Protein AF-D9YTC1-F1 (afdb_monomer_lite)

InterPro domains:
  IPR036259 MFS transporter superfamily [G3DSA:1.20.1250.20] (1-118)
  IPR036259 MFS transporter superfamily [SSF103473] (12-85)

Organism: Arabidopsis halleri (NCBI:txid81970)

Sequence (118 aa):
PFIFANEICEKLAVVGFHANMMSYLTTQLHLPLTKAANTLTNFAGTSSLTPLLGAFIADSFAGRFWTITFASIIYQVGMTLLTISAIIPTLRPPPCKGEEVCVVADTAQLSILYVALL

pLDDT: mean 81.75, std 7.71, range [56.28, 91.56]

Foldseek 3Di:
DVVVVLVVVVVVLVVVCVVCQLVCQCQFQVDDSVVSVVLVVVLVVVVVCVVVVLVVCQVVDDHPVVSVVVVSVLLVVLSVLLVVLSPDCVLTADHDDPPDDGDGGDPVSVVSNVVSSD

Radius of gyration: 16.79 Å; chains: 1; bounding box: 40×28×44 Å

Structure (mmCIF, N/CA/C/O backbone):
data_AF-D9YTC1-F1
#
_entry.id   AF-D9YTC1-F1
#
loop_
_atom_site.group_PDB
_atom_site.id
_atom_site.type_symbol
_atom_site.label_atom_id
_atom_site.label_alt_id
_atom_site.label_comp_id
_atom_site.label_asym_id
_atom_site.label_entity_id
_atom_site.label_seq_id
_atom_site.pdbx_PDB_ins_code
_atom_site.Cartn_x
_atom_site.Cartn_y
_atom_site.Cartn_z
_atom_site.occupancy
_atom_site.B_iso_or_equiv
_atom_site.auth_seq_id
_atom_site.auth_comp_id
_atom_site.auth_asym_id
_atom_site.auth_atom_id
_atom_site.pdbx_PDB_model_num
ATOM 1 N N . PRO A 1 1 ? 17.786 11.158 -12.916 1.00 63.09 1 PRO A N 1
ATOM 2 C CA . PRO A 1 1 ? 16.855 12.050 -12.174 1.00 63.09 1 PRO A CA 1
ATOM 3 C C . PRO A 1 1 ? 15.503 11.379 -11.877 1.00 63.09 1 PRO A C 1
ATOM 5 O O . PRO A 1 1 ? 15.117 11.332 -10.718 1.00 63.09 1 PRO A O 1
ATOM 8 N N . PHE A 1 2 ? 14.832 10.801 -12.884 1.00 72.12 2 PHE A N 1
ATOM 9 C CA . PHE A 1 2 ? 13.517 10.154 -12.721 1.00 72.12 2 PHE A CA 1
ATOM 10 C C . PHE A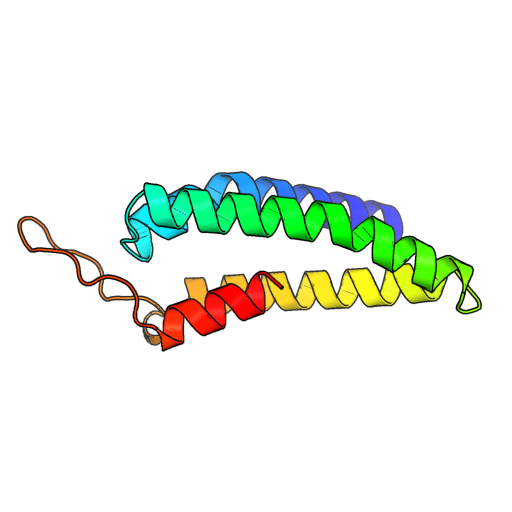 1 2 ? 13.516 8.968 -11.741 1.00 72.12 2 PHE A C 1
ATOM 12 O O . PHE A 1 2 ? 12.640 8.877 -10.893 1.00 72.12 2 PHE A O 1
ATOM 19 N N . ILE A 1 3 ? 14.539 8.108 -11.801 1.00 77.56 3 ILE A N 1
ATOM 20 C CA . ILE A 1 3 ? 14.658 6.932 -10.919 1.00 77.56 3 ILE A CA 1
ATOM 21 C C . ILE A 1 3 ? 14.828 7.351 -9.450 1.00 77.56 3 ILE A C 1
ATOM 23 O O . ILE A 1 3 ? 14.147 6.827 -8.580 1.00 77.56 3 ILE A O 1
ATOM 27 N N . PHE A 1 4 ? 15.679 8.347 -9.177 1.00 83.25 4 PHE A N 1
ATOM 28 C CA . PHE A 1 4 ? 15.873 8.876 -7.821 1.00 83.25 4 PHE A CA 1
ATOM 29 C C . PHE A 1 4 ? 14.612 9.540 -7.261 1.00 83.25 4 PHE A C 1
ATOM 31 O O . PHE A 1 4 ? 14.296 9.353 -6.093 1.00 83.25 4 PHE A O 1
ATOM 38 N N . ALA A 1 5 ? 13.884 10.303 -8.082 1.00 83.25 5 ALA A N 1
ATOM 39 C CA . ALA A 1 5 ? 12.626 10.908 -7.655 1.00 83.25 5 ALA A CA 1
ATOM 40 C C . ALA A 1 5 ? 11.575 9.837 -7.323 1.00 83.25 5 ALA A C 1
ATOM 42 O O . ALA A 1 5 ? 10.916 9.939 -6.293 1.00 83.25 5 ALA A O 1
ATOM 43 N N . ASN A 1 6 ? 11.467 8.790 -8.149 1.00 81.75 6 ASN A N 1
ATOM 44 C CA . ASN A 1 6 ? 10.572 7.663 -7.891 1.00 81.75 6 ASN A CA 1
ATOM 45 C C . ASN A 1 6 ? 10.913 6.951 -6.576 1.00 81.75 6 ASN A C 1
ATOM 47 O O . ASN A 1 6 ? 10.024 6.731 -5.762 1.00 81.75 6 ASN A O 1
ATOM 51 N N . GLU A 1 7 ? 12.196 6.668 -6.338 1.00 84.25 7 GLU A N 1
ATOM 52 C CA . GLU A 1 7 ? 12.673 6.040 -5.099 1.00 84.25 7 GL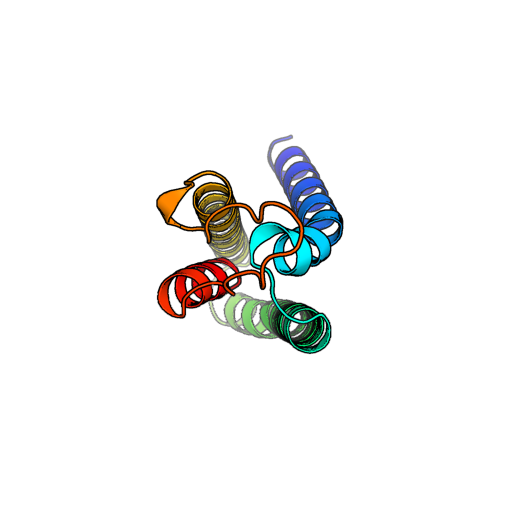U A CA 1
ATOM 53 C C . GLU A 1 7 ? 12.311 6.876 -3.860 1.00 84.25 7 GLU A C 1
ATOM 55 O O . GLU A 1 7 ? 11.799 6.351 -2.874 1.00 84.25 7 GLU A O 1
ATOM 60 N N . ILE A 1 8 ? 12.526 8.196 -3.909 1.00 89.00 8 ILE A N 1
ATOM 61 C CA . ILE A 1 8 ? 12.186 9.095 -2.796 1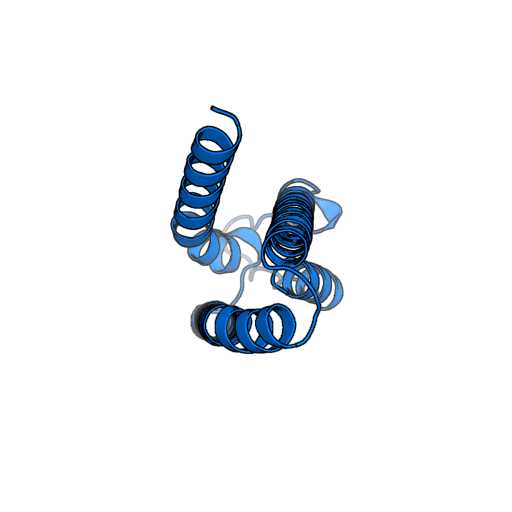.00 89.00 8 ILE A CA 1
ATOM 62 C C . ILE A 1 8 ? 10.671 9.109 -2.556 1.00 89.00 8 ILE A C 1
ATOM 64 O O . ILE A 1 8 ? 10.235 8.999 -1.410 1.00 89.00 8 ILE A O 1
ATOM 68 N N . CYS A 1 9 ? 9.865 9.217 -3.616 1.00 86.81 9 CYS A N 1
ATOM 69 C CA . CYS A 1 9 ? 8.406 9.179 -3.517 1.00 86.81 9 CYS A CA 1
ATOM 70 C C . CYS A 1 9 ? 7.908 7.860 -2.920 1.00 86.81 9 CYS A C 1
ATOM 72 O O . CYS A 1 9 ? 7.042 7.874 -2.046 1.00 86.81 9 CYS A O 1
ATOM 74 N N . GLU A 1 10 ? 8.475 6.732 -3.347 1.00 84.06 10 GLU A N 1
ATOM 75 C CA . GLU A 1 10 ? 8.144 5.416 -2.809 1.00 84.06 10 GLU A CA 1
ATOM 76 C C . GLU A 1 10 ? 8.454 5.351 -1.308 1.00 84.06 10 GLU A C 1
ATOM 78 O O . GLU A 1 10 ? 7.583 5.001 -0.511 1.00 84.06 10 GLU A O 1
ATOM 83 N N . LYS A 1 11 ? 9.654 5.776 -0.892 1.00 89.06 11 LYS A N 1
ATOM 84 C CA . LYS A 1 11 ? 10.050 5.773 0.524 1.00 89.06 11 LYS A CA 1
ATOM 85 C C . LYS A 1 11 ? 9.158 6.669 1.379 1.00 89.06 11 LYS A C 1
ATOM 87 O O . LYS A 1 11 ? 8.753 6.260 2.467 1.00 89.06 11 LYS A O 1
ATOM 92 N N . LEU A 1 12 ? 8.803 7.857 0.889 1.00 89.31 12 LEU A N 1
ATOM 93 C CA . LEU A 1 12 ? 7.861 8.747 1.573 1.00 89.31 12 LEU A CA 1
ATOM 94 C C . LEU A 1 12 ? 6.476 8.104 1.717 1.00 89.31 12 LEU A C 1
ATOM 96 O O . LEU A 1 12 ? 5.883 8.168 2.794 1.00 89.31 12 LEU A O 1
ATOM 100 N N . ALA A 1 13 ? 5.982 7.450 0.663 1.00 87.75 13 ALA A N 1
ATOM 101 C CA . ALA A 1 13 ? 4.696 6.763 0.677 1.00 87.75 13 ALA A CA 1
ATOM 102 C C . ALA A 1 13 ? 4.675 5.607 1.690 1.00 87.75 13 ALA A C 1
ATOM 104 O O . ALA A 1 13 ? 3.732 5.507 2.472 1.00 87.75 13 ALA A O 1
ATOM 105 N N . VAL A 1 14 ? 5.733 4.789 1.739 1.00 86.88 14 VAL A N 1
ATOM 106 C CA . VAL A 1 14 ? 5.860 3.668 2.688 1.00 86.88 14 VAL A CA 1
ATOM 107 C C . VAL A 1 14 ? 5.875 4.169 4.134 1.00 86.88 14 VAL A C 1
ATOM 109 O O . VAL A 1 14 ? 5.139 3.659 4.979 1.00 86.88 14 VAL A O 1
ATOM 112 N N . VAL A 1 15 ? 6.674 5.196 4.434 1.00 90.62 15 VAL A N 1
ATOM 113 C CA . VAL A 1 15 ? 6.747 5.759 5.792 1.00 90.62 15 VAL A CA 1
ATOM 114 C C . VAL A 1 15 ? 5.404 6.369 6.200 1.00 90.62 15 VAL A C 1
ATOM 116 O O . VAL A 1 15 ? 4.922 6.113 7.305 1.00 90.62 15 VAL A O 1
ATOM 119 N N . GLY A 1 16 ? 4.767 7.127 5.302 1.00 89.75 16 GLY A N 1
ATOM 120 C CA . GLY A 1 16 ? 3.447 7.709 5.536 1.00 89.75 16 GLY A CA 1
ATOM 121 C C . GLY A 1 16 ? 2.369 6.651 5.776 1.00 89.75 16 GLY A C 1
ATOM 122 O O . GLY A 1 16 ? 1.578 6.785 6.712 1.00 89.75 16 GLY A O 1
ATOM 123 N N . PHE A 1 17 ? 2.376 5.576 4.985 1.00 89.94 17 PHE A N 1
ATOM 124 C CA . PHE A 1 17 ? 1.495 4.424 5.155 1.00 89.94 17 PHE A CA 1
ATOM 125 C C . PHE A 1 17 ? 1.675 3.789 6.538 1.00 89.94 17 PHE A C 1
ATOM 127 O O . PHE A 1 17 ? 0.709 3.684 7.293 1.00 89.94 17 PHE A O 1
ATOM 134 N N . HIS A 1 18 ? 2.905 3.434 6.920 1.00 88.00 18 HIS A N 1
ATOM 135 C CA . HIS A 1 18 ? 3.168 2.773 8.201 1.00 88.00 18 HIS A CA 1
ATOM 136 C C . HIS A 1 18 ? 2.802 3.642 9.409 1.00 88.00 18 HIS A C 1
ATOM 138 O O . HIS A 1 18 ? 2.256 3.126 10.384 1.00 88.00 18 HIS A O 1
ATOM 144 N N . ALA A 1 19 ? 3.058 4.951 9.342 1.00 89.19 19 ALA A N 1
ATOM 145 C CA . ALA A 1 19 ? 2.750 5.871 10.434 1.00 89.19 19 ALA A CA 1
ATOM 146 C C . ALA A 1 19 ? 1.237 6.053 10.656 1.00 89.19 19 ALA A C 1
ATOM 148 O O . ALA A 1 19 ? 0.798 6.209 11.794 1.00 89.19 19 ALA A O 1
ATOM 149 N N . ASN A 1 20 ? 0.433 6.028 9.586 1.00 90.62 20 ASN A N 1
ATOM 150 C CA . ASN A 1 20 ? -0.991 6.374 9.656 1.00 90.62 20 ASN A CA 1
ATOM 151 C C . ASN A 1 20 ? -1.934 5.164 9.640 1.00 90.62 20 ASN A C 1
ATOM 153 O O . ASN A 1 20 ? -3.050 5.269 10.147 1.00 90.62 20 ASN A O 1
ATOM 157 N N . MET A 1 21 ? -1.511 4.015 9.104 1.00 88.94 21 MET A N 1
ATOM 158 C CA . MET A 1 21 ? -2.388 2.855 8.899 1.00 88.94 21 MET A CA 1
ATOM 159 C C . MET A 1 21 ? -3.004 2.339 10.205 1.00 88.94 21 MET A C 1
ATOM 161 O O . MET A 1 21 ? -4.203 2.075 10.263 1.00 88.94 21 MET A O 1
ATOM 165 N N . MET A 1 22 ? -2.215 2.243 11.279 1.00 90.25 22 MET A N 1
ATOM 166 C CA . MET A 1 22 ? -2.730 1.757 12.563 1.00 90.25 22 MET A CA 1
ATOM 167 C C . MET A 1 22 ? -3.837 2.670 13.111 1.00 90.25 22 MET A C 1
ATOM 169 O O . MET A 1 22 ? -4.879 2.183 13.540 1.00 90.25 22 MET A O 1
ATOM 173 N N . SER A 1 23 ? -3.626 3.988 13.041 1.00 88.69 23 SER A N 1
ATOM 174 C CA . SER A 1 23 ? -4.610 4.995 13.458 1.00 88.69 23 SER A CA 1
ATOM 175 C C . SER A 1 23 ? -5.857 4.968 12.570 1.00 88.69 23 SER A C 1
ATOM 177 O O . SER A 1 23 ? -6.978 5.048 13.062 1.00 88.69 23 SER A O 1
ATOM 179 N N . TYR A 1 24 ? -5.688 4.781 11.261 1.00 87.69 24 TYR A N 1
ATOM 180 C CA . TYR A 1 24 ? -6.802 4.663 10.322 1.00 87.69 24 TYR A CA 1
ATOM 181 C C . TYR A 1 24 ? -7.697 3.452 10.632 1.00 87.69 24 TYR A C 1
ATOM 183 O O . TYR A 1 24 ? -8.917 3.591 10.721 1.00 87.69 24 TYR A O 1
ATOM 191 N N . LEU A 1 25 ? -7.105 2.279 10.872 1.00 86.50 25 LEU A N 1
ATOM 192 C CA . LEU A 1 25 ? -7.847 1.056 11.191 1.00 86.50 25 LEU A CA 1
ATOM 193 C C . LEU A 1 25 ? -8.643 1.168 12.498 1.00 86.50 25 LEU A C 1
ATOM 195 O O . LEU A 1 25 ? -9.785 0.713 12.564 1.00 86.50 25 LEU A O 1
ATOM 199 N N . THR A 1 26 ? -8.052 1.758 13.538 1.00 86.44 26 THR A N 1
ATOM 200 C CA . THR A 1 26 ? -8.680 1.834 14.864 1.00 86.44 26 THR A CA 1
ATOM 201 C C . THR A 1 26 ? -9.636 3.012 14.998 1.00 86.44 26 THR A C 1
ATOM 203 O O . THR A 1 26 ? -10.707 2.851 15.573 1.00 86.44 26 THR A O 1
ATOM 206 N N . THR A 1 27 ? -9.280 4.180 14.459 1.00 82.50 27 THR A N 1
ATOM 207 C CA . THR A 1 27 ? -10.036 5.423 14.662 1.00 82.50 27 THR A CA 1
ATOM 208 C C . THR A 1 27 ? -11.064 5.676 13.561 1.00 82.50 27 THR A C 1
ATOM 210 O O . THR A 1 27 ? -12.153 6.139 13.865 1.00 82.50 27 THR A O 1
ATOM 213 N N . GLN A 1 28 ? -10.761 5.355 12.294 1.00 83.12 28 GLN A N 1
ATOM 214 C CA . GLN A 1 28 ? -11.681 5.633 11.178 1.00 83.12 28 GLN A CA 1
ATOM 215 C C . GLN A 1 28 ? -12.544 4.433 10.795 1.00 83.12 28 GLN A C 1
ATOM 217 O O . GLN A 1 28 ? -13.673 4.621 10.355 1.00 83.12 28 GLN A O 1
ATOM 222 N N . LEU A 1 29 ? -12.025 3.207 10.918 1.00 82.50 29 LEU A N 1
ATOM 223 C CA . LEU A 1 29 ? -12.791 1.987 10.623 1.00 82.50 29 LEU A CA 1
ATOM 224 C C . LEU A 1 29 ? -13.327 1.296 11.888 1.00 82.50 29 LEU A C 1
ATOM 226 O O . L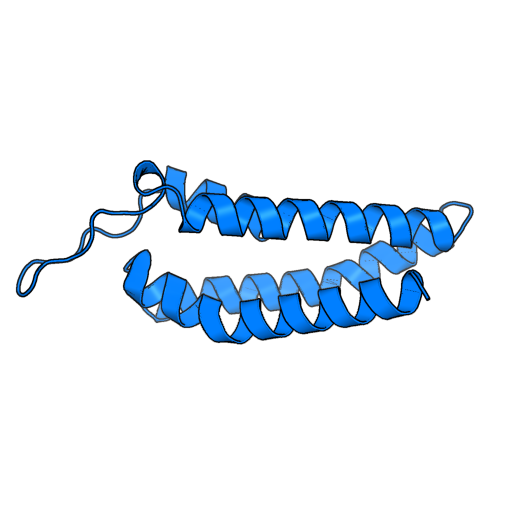EU A 1 29 ? -14.026 0.284 11.784 1.00 82.50 29 LEU A O 1
ATOM 230 N N . HIS A 1 30 ? -13.010 1.838 13.067 1.00 85.50 30 HIS A N 1
ATOM 231 C CA . HIS A 1 30 ? -13.440 1.332 14.373 1.00 85.50 30 HIS A CA 1
ATOM 232 C C . HIS A 1 30 ? -13.139 -0.164 14.584 1.00 85.50 30 HIS A C 1
ATOM 234 O O . HIS A 1 30 ? -13.898 -0.869 15.252 1.00 85.50 30 HIS A O 1
ATOM 240 N N . LEU A 1 31 ? -12.044 -0.686 14.008 1.00 84.75 31 LEU A N 1
ATOM 241 C CA . LEU A 1 31 ? -11.653 -2.073 14.252 1.00 84.75 31 LEU A CA 1
ATOM 242 C C . LEU A 1 31 ? -11.111 -2.234 15.676 1.00 84.75 31 LEU A C 1
ATOM 244 O O . LEU A 1 31 ? -10.374 -1.372 16.165 1.00 84.75 31 LEU A O 1
ATOM 248 N N . PRO A 1 32 ? -11.365 -3.388 16.318 1.00 87.69 32 PRO A N 1
ATOM 249 C CA . PRO A 1 32 ? -10.689 -3.718 17.560 1.00 87.69 32 PRO A CA 1
ATOM 250 C C . PRO A 1 32 ? -9.177 -3.808 17.323 1.00 87.69 32 PRO A C 1
ATOM 252 O O . PRO A 1 32 ? -8.723 -4.337 16.303 1.00 87.69 32 PRO A O 1
ATOM 255 N N . LEU A 1 33 ? -8.396 -3.330 18.298 1.00 88.50 33 LEU A N 1
ATOM 256 C CA . LEU A 1 33 ? -6.933 -3.235 18.219 1.00 88.50 33 LEU A CA 1
ATOM 257 C C . LEU A 1 33 ? -6.275 -4.558 17.797 1.00 88.50 33 LEU A C 1
ATOM 259 O O . LEU A 1 33 ? -5.358 -4.565 16.981 1.00 88.50 33 LEU A O 1
ATOM 263 N N . THR A 1 34 ? -6.785 -5.680 18.307 1.00 90.31 34 THR A N 1
ATOM 264 C CA . THR A 1 34 ? -6.309 -7.030 17.975 1.00 90.31 34 THR A CA 1
ATOM 265 C C . THR A 1 34 ? -6.491 -7.363 16.496 1.00 90.31 34 THR A C 1
ATOM 267 O O . THR A 1 34 ? -5.593 -7.923 15.871 1.00 90.31 34 THR A O 1
ATOM 270 N N . LYS A 1 35 ? -7.631 -6.992 15.900 1.00 88.06 35 LYS A N 1
ATOM 271 C CA . LYS A 1 35 ? -7.899 -7.234 14.480 1.00 88.06 35 LYS A CA 1
ATOM 272 C C . LYS A 1 35 ? -7.068 -6.305 13.600 1.00 88.06 35 LYS A C 1
ATOM 274 O O . LYS A 1 35 ? -6.475 -6.787 12.644 1.00 88.06 35 LYS A O 1
ATOM 279 N N . ALA A 1 36 ? -6.965 -5.025 13.961 1.00 88.25 36 ALA A N 1
ATOM 280 C CA . ALA A 1 36 ? -6.127 -4.058 13.252 1.00 88.25 36 ALA A CA 1
ATOM 281 C C . ALA A 1 36 ? -4.645 -4.482 13.231 1.00 88.25 36 ALA A C 1
ATOM 283 O O . ALA A 1 36 ? -4.020 -4.504 12.170 1.00 88.25 36 ALA A O 1
ATOM 284 N N . ALA A 1 37 ? -4.104 -4.905 14.380 1.00 91.56 37 ALA A N 1
ATOM 285 C CA . ALA A 1 37 ? -2.730 -5.393 14.492 1.00 91.56 37 ALA A CA 1
ATOM 286 C C . ALA A 1 37 ? -2.492 -6.671 13.671 1.00 91.56 37 ALA A C 1
ATOM 288 O O . ALA A 1 37 ? -1.458 -6.793 13.011 1.00 91.56 37 ALA A O 1
ATOM 289 N N . ASN A 1 38 ? -3.458 -7.596 13.657 1.00 91.12 38 ASN A N 1
ATOM 290 C CA . ASN A 1 38 ? -3.382 -8.799 12.827 1.00 91.12 38 ASN A CA 1
ATOM 291 C C . ASN A 1 38 ? -3.396 -8.461 11.332 1.00 91.12 38 ASN A C 1
ATOM 293 O O . ASN A 1 38 ? -2.605 -9.020 10.579 1.00 91.12 38 ASN A O 1
ATOM 297 N N . THR A 1 39 ? -4.243 -7.526 10.893 1.00 88.88 39 THR A N 1
ATOM 298 C CA . THR A 1 39 ? -4.268 -7.064 9.498 1.00 88.88 39 THR A CA 1
ATOM 299 C C . THR A 1 39 ? -2.928 -6.453 9.090 1.00 88.88 39 THR A C 1
ATOM 301 O O . THR A 1 39 ? -2.386 -6.822 8.049 1.00 88.88 39 THR A O 1
ATOM 304 N N . LEU A 1 40 ? -2.355 -5.581 9.925 1.00 89.69 40 LEU A N 1
ATOM 305 C CA . LEU A 1 40 ? -1.071 -4.942 9.635 1.00 89.69 40 LEU A CA 1
ATOM 306 C C . LEU A 1 40 ? 0.090 -5.947 9.624 1.00 89.69 40 LEU A C 1
ATOM 308 O O . LEU A 1 40 ? 0.945 -5.887 8.744 1.00 89.69 40 LEU A O 1
ATOM 312 N N . THR A 1 41 ? 0.096 -6.902 10.557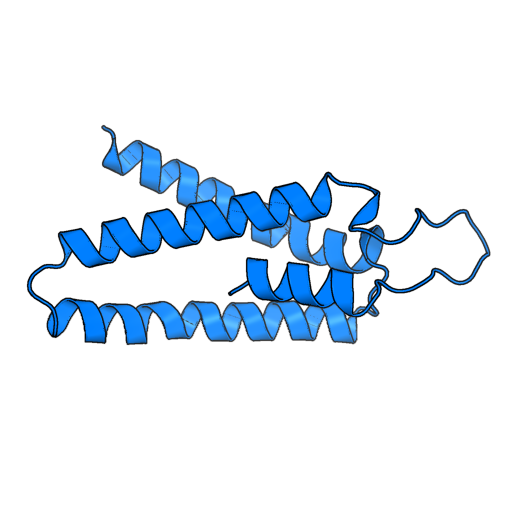 1.00 90.69 41 THR A N 1
ATOM 313 C CA . THR A 1 41 ? 1.102 -7.976 10.609 1.00 90.69 41 THR A CA 1
ATOM 314 C C . THR A 1 41 ? 1.001 -8.900 9.397 1.00 90.69 41 THR A C 1
ATOM 316 O O . THR A 1 41 ? 2.019 -9.221 8.790 1.00 90.69 41 THR A O 1
ATOM 319 N N . ASN A 1 42 ? -0.211 -9.289 8.993 1.00 90.31 42 ASN A N 1
ATOM 320 C CA . ASN A 1 42 ? -0.421 -10.118 7.804 1.00 90.31 42 ASN A CA 1
ATOM 321 C C . ASN A 1 42 ? 0.036 -9.402 6.529 1.00 90.31 42 ASN A C 1
ATOM 323 O O . ASN A 1 42 ? 0.678 -10.015 5.675 1.00 90.31 42 ASN A O 1
ATOM 327 N N . PHE A 1 43 ? -0.255 -8.105 6.412 1.00 88.69 43 PHE A N 1
ATOM 328 C CA . PHE A 1 43 ? 0.243 -7.291 5.310 1.00 88.69 43 PHE A CA 1
ATOM 329 C C . PHE A 1 43 ? 1.772 -7.216 5.310 1.00 88.69 43 PHE A C 1
ATOM 331 O O . PHE A 1 43 ? 2.383 -7.476 4.281 1.00 88.69 43 PHE A O 1
ATOM 338 N N . ALA A 1 44 ? 2.397 -6.943 6.460 1.00 88.38 44 ALA A N 1
ATOM 339 C CA . ALA A 1 44 ? 3.854 -6.902 6.586 1.00 88.38 44 ALA A CA 1
ATOM 340 C C . ALA A 1 44 ? 4.515 -8.251 6.240 1.00 88.38 44 ALA A C 1
ATOM 342 O O . ALA A 1 44 ? 5.552 -8.297 5.581 1.00 88.38 44 ALA A O 1
ATOM 343 N N . GLY A 1 45 ? 3.895 -9.365 6.641 1.00 89.19 45 GLY A N 1
ATOM 344 C CA . GLY A 1 45 ? 4.334 -10.703 6.250 1.00 89.19 45 GLY A CA 1
ATOM 345 C C . GLY A 1 45 ? 4.243 -10.907 4.738 1.00 89.19 45 GLY A C 1
ATOM 346 O O . GLY A 1 45 ? 5.209 -11.336 4.112 1.00 89.19 45 GLY A O 1
ATOM 347 N N . THR A 1 46 ? 3.120 -10.524 4.131 1.00 88.25 46 THR A N 1
ATOM 348 C CA . THR A 1 46 ? 2.907 -10.652 2.682 1.00 88.25 46 THR A CA 1
ATOM 349 C C . THR A 1 46 ? 3.888 -9.779 1.898 1.00 88.25 46 THR A C 1
ATOM 351 O O . THR A 1 46 ? 4.555 -10.275 0.994 1.00 88.25 46 THR A O 1
ATOM 354 N N . SER A 1 47 ? 4.078 -8.520 2.301 1.00 86.81 47 SER A N 1
ATOM 355 C CA . SER A 1 47 ? 5.007 -7.591 1.652 1.00 86.81 47 SER A CA 1
ATOM 356 C C . SER A 1 47 ? 6.471 -8.016 1.772 1.00 86.81 47 SER A C 1
ATOM 358 O O . SER A 1 47 ? 7.264 -7.687 0.897 1.00 86.81 47 SER A O 1
ATOM 360 N N . SER A 1 48 ? 6.838 -8.794 2.795 1.00 87.62 48 SER A N 1
ATOM 361 C CA . SER A 1 48 ? 8.173 -9.399 2.899 1.00 87.62 48 SER A CA 1
ATOM 362 C C . SER A 1 48 ? 8.376 -10.608 1.972 1.00 87.62 48 SER A C 1
ATOM 364 O O . SER A 1 48 ? 9.502 -10.879 1.553 1.00 87.62 48 SER A O 1
ATOM 366 N N . LEU A 1 49 ? 7.296 -11.309 1.605 1.00 87.62 49 LEU A N 1
ATOM 367 C CA . LEU A 1 49 ? 7.318 -12.450 0.681 1.00 87.62 49 LEU A CA 1
ATOM 368 C C . LEU A 1 49 ? 7.259 -12.011 -0.789 1.00 87.62 49 LEU A C 1
ATOM 370 O O . LEU A 1 49 ? 7.858 -12.662 -1.647 1.00 87.62 49 LEU A O 1
ATOM 374 N N . THR A 1 50 ? 6.587 -10.899 -1.092 1.00 86.44 50 THR A N 1
ATOM 375 C CA . THR A 1 50 ? 6.455 -10.366 -2.459 1.00 86.44 50 THR A CA 1
ATOM 376 C C . THR A 1 50 ? 7.801 -10.178 -3.183 1.00 86.44 50 THR A C 1
ATOM 378 O O . THR A 1 50 ? 7.891 -10.590 -4.338 1.00 86.44 50 THR A O 1
ATOM 381 N N . PRO A 1 51 ? 8.879 -9.652 -2.562 1.00 84.50 51 PRO A N 1
ATOM 382 C CA . PRO A 1 51 ? 10.198 -9.557 -3.186 1.00 84.50 51 PRO A CA 1
ATOM 383 C C . PRO A 1 51 ? 10.802 -10.913 -3.543 1.00 84.50 51 PRO A C 1
ATOM 385 O O . PRO A 1 51 ? 11.483 -11.014 -4.558 1.00 84.50 51 PRO A O 1
ATOM 388 N N . LEU A 1 52 ? 10.549 -11.955 -2.743 1.00 86.88 52 LEU A N 1
ATOM 389 C CA . LEU A 1 52 ? 11.043 -13.306 -3.014 1.00 86.88 52 LEU A CA 1
ATOM 390 C C . LEU A 1 52 ? 10.398 -13.865 -4.290 1.00 86.88 52 LEU A C 1
ATOM 392 O O . LEU A 1 52 ? 11.090 -14.366 -5.175 1.00 86.88 52 LEU A O 1
ATOM 396 N N . LEU A 1 53 ? 9.076 -13.710 -4.410 1.00 84.06 53 LEU A N 1
ATOM 397 C CA . LEU A 1 53 ? 8.329 -14.080 -5.614 1.00 84.06 53 LEU A CA 1
ATOM 398 C C . LEU A 1 53 ? 8.728 -13.209 -6.813 1.00 84.06 53 LEU A C 1
ATOM 400 O O . LEU A 1 53 ? 8.950 -13.720 -7.909 1.00 84.06 53 LEU A O 1
ATOM 404 N N . GLY A 1 54 ? 8.870 -11.900 -6.603 1.00 82.06 54 GLY A N 1
ATOM 405 C CA . GLY A 1 54 ? 9.282 -10.944 -7.626 1.00 82.06 54 GLY A CA 1
ATOM 406 C C . GLY A 1 54 ? 10.687 -11.218 -8.162 1.00 82.06 54 GLY A C 1
ATOM 407 O O . GLY A 1 54 ? 10.900 -11.120 -9.368 1.00 82.06 54 GLY A O 1
ATOM 408 N N . ALA A 1 55 ? 11.625 -11.618 -7.300 1.00 83.62 55 ALA A N 1
ATOM 409 C CA . ALA A 1 55 ? 12.971 -12.025 -7.693 1.00 83.62 55 ALA A CA 1
ATOM 410 C C . ALA A 1 55 ? 12.938 -13.291 -8.557 1.00 83.62 55 ALA A C 1
ATOM 412 O O . ALA A 1 55 ? 13.489 -13.289 -9.653 1.00 83.62 55 ALA A O 1
ATOM 413 N N . PHE A 1 56 ? 12.197 -14.320 -8.133 1.00 83.81 56 PHE A N 1
ATOM 414 C CA . PHE A 1 56 ? 12.035 -15.549 -8.914 1.00 83.81 56 PHE A CA 1
ATOM 415 C C . PHE A 1 56 ? 11.460 -15.283 -10.316 1.00 83.81 56 PHE A C 1
ATOM 417 O O . PHE A 1 56 ? 11.938 -15.833 -11.311 1.00 83.81 56 PHE A O 1
ATOM 424 N N . ILE A 1 57 ? 10.459 -14.401 -10.410 1.00 80.38 57 ILE A N 1
ATOM 425 C CA . ILE A 1 57 ? 9.874 -13.978 -11.688 1.00 80.38 57 ILE A CA 1
ATOM 426 C C . ILE A 1 57 ? 10.890 -13.179 -12.513 1.00 80.38 57 ILE A C 1
ATOM 428 O O . ILE A 1 57 ? 11.001 -13.419 -13.711 1.00 80.38 57 ILE A O 1
ATOM 432 N N . ALA A 1 58 ? 11.643 -12.260 -11.903 1.00 80.12 58 ALA A N 1
ATOM 433 C CA . ALA A 1 58 ? 12.635 -11.436 -12.597 1.00 80.12 58 ALA A CA 1
ATOM 434 C C . ALA A 1 58 ? 13.808 -12.245 -13.165 1.00 80.12 58 ALA A C 1
ATOM 436 O O . ALA A 1 58 ? 14.294 -11.917 -14.246 1.00 80.12 58 ALA A O 1
ATOM 437 N N . ASP A 1 59 ? 14.228 -13.298 -12.465 1.00 80.75 59 ASP A N 1
ATOM 438 C CA . ASP A 1 59 ? 15.277 -14.208 -12.927 1.00 80.75 59 ASP A CA 1
ATOM 439 C C . ASP A 1 59 ? 14.763 -15.171 -14.013 1.00 80.75 59 ASP A C 1
ATOM 441 O O . ASP A 1 59 ? 15.521 -15.568 -14.898 1.00 80.75 59 ASP A O 1
ATOM 445 N N . SER A 1 60 ? 13.466 -15.511 -13.992 1.00 76.12 60 SER A N 1
ATOM 446 C CA . SER A 1 60 ? 12.835 -16.409 -14.975 1.00 76.12 60 SER A CA 1
ATOM 447 C C . SER A 1 60 ? 12.377 -15.699 -16.259 1.00 76.12 60 SER A C 1
ATOM 449 O O . SER A 1 60 ? 12.448 -16.274 -17.344 1.00 76.12 60 SER A O 1
ATOM 451 N N . PHE A 1 61 ? 11.902 -14.452 -16.165 1.00 61.09 61 PHE A N 1
ATOM 452 C CA . PHE A 1 61 ? 11.392 -13.664 -17.292 1.00 61.09 61 PHE A CA 1
ATOM 453 C C . PHE A 1 61 ? 12.366 -12.542 -17.682 1.00 61.09 61 PHE A C 1
ATOM 455 O O . PHE A 1 61 ? 12.359 -11.479 -17.076 1.00 61.09 61 PHE A O 1
ATOM 462 N N . ALA A 1 62 ? 13.158 -12.794 -18.731 1.00 56.28 62 ALA A N 1
ATOM 463 C CA . ALA A 1 62 ? 13.747 -11.910 -19.761 1.00 56.28 62 ALA A CA 1
ATOM 464 C C . ALA A 1 62 ? 14.227 -10.458 -19.461 1.00 56.28 62 ALA A C 1
ATOM 466 O O . ALA A 1 62 ? 14.663 -9.785 -20.397 1.00 56.28 62 ALA A O 1
ATOM 467 N N . GLY A 1 63 ? 14.218 -9.942 -18.227 1.00 62.25 63 GLY A N 1
ATOM 468 C CA . GLY A 1 63 ? 14.790 -8.631 -17.910 1.00 62.25 63 GLY A CA 1
ATOM 469 C C . GLY A 1 63 ? 14.279 -7.965 -16.629 1.00 62.25 63 GLY A C 1
ATOM 470 O O . GLY A 1 63 ? 13.113 -7.595 -16.509 1.00 62.25 63 GLY A O 1
ATOM 471 N N . ARG A 1 64 ? 15.224 -7.656 -15.732 1.00 68.75 64 ARG A N 1
ATOM 472 C CA . ARG A 1 64 ? 15.054 -6.947 -14.447 1.00 68.75 64 ARG A CA 1
ATOM 473 C C . ARG A 1 64 ? 14.340 -5.589 -14.543 1.00 68.75 64 ARG A C 1
ATOM 475 O O . ARG A 1 64 ? 13.779 -5.116 -13.564 1.00 68.75 64 ARG A O 1
ATOM 482 N N . PHE A 1 65 ? 14.382 -4.940 -15.707 1.00 73.56 65 PHE A N 1
ATOM 483 C CA . PHE A 1 65 ? 13.761 -3.630 -15.915 1.00 73.56 65 PHE A CA 1
ATOM 484 C C . PHE A 1 65 ? 12.227 -3.714 -15.950 1.00 73.56 65 PHE A C 1
ATOM 486 O O . PHE A 1 65 ? 11.554 -2.952 -15.262 1.00 73.56 65 PHE A O 1
ATOM 493 N N . TRP A 1 66 ? 11.672 -4.676 -16.693 1.00 76.75 66 TRP A N 1
ATOM 494 C CA . TRP A 1 66 ? 10.222 -4.811 -16.867 1.00 76.75 66 TRP A CA 1
ATOM 495 C C . TRP A 1 66 ? 9.511 -5.221 -15.579 1.00 76.75 66 TRP A C 1
ATOM 497 O O . TRP A 1 66 ? 8.427 -4.715 -15.288 1.00 76.75 66 TRP A O 1
ATOM 507 N N . THR A 1 67 ? 10.135 -6.085 -14.776 1.00 79.56 67 THR A N 1
ATOM 508 C CA . THR A 1 67 ? 9.582 -6.499 -13.482 1.00 79.56 67 THR A CA 1
ATOM 509 C C . THR A 1 67 ? 9.517 -5.345 -12.490 1.00 79.56 67 THR A C 1
ATOM 511 O O . THR A 1 67 ? 8.481 -5.154 -11.857 1.00 79.56 67 THR A O 1
ATOM 514 N N . ILE A 1 68 ? 10.568 -4.522 -12.406 1.00 77.25 68 ILE A N 1
ATOM 515 C CA . ILE A 1 68 ? 10.586 -3.335 -11.539 1.00 77.25 68 ILE A CA 1
ATOM 516 C C . ILE A 1 68 ? 9.529 -2.317 -11.987 1.00 77.25 68 ILE A C 1
ATOM 518 O O . ILE A 1 68 ? 8.791 -1.794 -11.154 1.00 77.25 68 ILE A O 1
ATOM 522 N N . THR A 1 69 ? 9.411 -2.051 -13.293 1.00 80.25 69 THR A N 1
ATOM 523 C CA . THR A 1 69 ? 8.401 -1.111 -13.805 1.00 80.25 69 THR A CA 1
ATOM 524 C C . THR A 1 69 ? 6.980 -1.581 -13.498 1.00 80.25 69 THR A C 1
ATOM 526 O O . THR A 1 69 ? 6.171 -0.791 -13.016 1.00 80.25 69 THR A O 1
ATOM 529 N N . PHE A 1 70 ? 6.670 -2.860 -13.723 1.00 82.56 70 PHE A N 1
ATOM 530 C CA . PHE A 1 70 ? 5.342 -3.402 -13.435 1.00 82.56 70 PHE A CA 1
ATOM 531 C C . PHE A 1 70 ? 5.020 -3.381 -11.933 1.00 82.56 70 PHE A C 1
ATOM 533 O O . PHE A 1 70 ? 3.933 -2.955 -11.546 1.00 82.56 70 PHE A O 1
ATOM 540 N N . ALA A 1 71 ? 5.985 -3.748 -11.083 1.00 82.06 71 ALA A N 1
ATOM 541 C CA . ALA A 1 71 ? 5.833 -3.694 -9.630 1.00 82.06 71 ALA A CA 1
ATOM 542 C C . ALA A 1 71 ? 5.567 -2.264 -9.126 1.00 82.06 71 ALA A C 1
ATOM 544 O O . ALA A 1 71 ? 4.671 -2.055 -8.309 1.00 82.06 71 ALA A O 1
ATOM 545 N N . SER A 1 72 ? 6.286 -1.269 -9.658 1.00 82.38 72 SER A N 1
ATOM 546 C CA . SER A 1 72 ? 6.082 0.137 -9.294 1.00 82.38 72 SER A CA 1
ATOM 547 C C . SER A 1 72 ? 4.690 0.641 -9.694 1.00 82.38 72 SER A C 1
ATOM 549 O O . SER A 1 72 ? 4.065 1.356 -8.914 1.00 82.38 72 SER A O 1
ATOM 551 N N . ILE A 1 73 ? 4.170 0.238 -10.861 1.00 85.31 73 ILE A N 1
ATOM 552 C CA . ILE A 1 73 ? 2.811 0.601 -11.298 1.00 85.31 73 ILE A CA 1
ATOM 553 C C . ILE A 1 73 ? 1.758 -0.011 -10.369 1.00 85.31 73 ILE A C 1
ATOM 555 O O . ILE A 1 73 ? 0.850 0.699 -9.939 1.00 85.31 73 ILE A O 1
ATOM 559 N N . ILE A 1 74 ? 1.882 -1.299 -10.031 1.00 85.25 74 ILE A N 1
ATOM 560 C CA . ILE A 1 74 ? 0.954 -1.972 -9.107 1.00 85.25 74 ILE A CA 1
ATOM 561 C C . ILE A 1 74 ? 0.939 -1.261 -7.754 1.00 85.25 74 ILE A C 1
ATOM 563 O O . ILE A 1 74 ? -0.135 -0.933 -7.250 1.00 85.25 74 ILE A O 1
ATOM 567 N N . TYR A 1 75 ? 2.115 -0.953 -7.203 1.00 84.25 75 TYR A N 1
ATOM 568 C CA . TYR A 1 75 ? 2.226 -0.237 -5.934 1.00 84.25 75 TYR A CA 1
ATOM 569 C C . TYR A 1 75 ? 1.530 1.133 -5.982 1.00 84.25 75 TYR A C 1
ATOM 571 O O . TYR A 1 75 ? 0.760 1.480 -5.085 1.00 84.25 75 TYR A O 1
ATOM 579 N N . GLN A 1 76 ? 1.732 1.893 -7.064 1.00 84.88 76 GLN A N 1
ATOM 580 C CA . GLN A 1 76 ? 1.083 3.190 -7.261 1.00 84.88 76 GLN A CA 1
ATOM 581 C C . GLN A 1 76 ? -0.451 3.066 -7.279 1.00 84.88 76 GLN A C 1
ATOM 583 O O . GLN A 1 76 ? -1.153 3.887 -6.682 1.00 84.88 76 GLN A O 1
ATOM 588 N N . VAL A 1 77 ? -0.976 2.040 -7.956 1.00 88.12 77 VAL A N 1
ATOM 589 C CA . VAL A 1 77 ? -2.417 1.765 -8.043 1.00 88.12 77 VAL A CA 1
ATOM 590 C C . VAL A 1 77 ? -2.984 1.385 -6.675 1.00 88.12 77 VAL A C 1
ATOM 592 O O . VAL A 1 77 ? -3.990 1.969 -6.274 1.00 88.12 77 VAL A O 1
ATOM 595 N N . GLY A 1 78 ? -2.326 0.490 -5.932 1.00 87.12 78 GLY A N 1
ATOM 596 C CA . GLY A 1 78 ? -2.751 0.091 -4.584 1.00 87.12 78 GLY A CA 1
ATOM 597 C C . GLY A 1 78 ? -2.812 1.278 -3.620 1.00 87.12 78 GLY A C 1
ATOM 598 O O . GLY A 1 78 ? -3.841 1.526 -2.989 1.00 87.12 78 GLY A O 1
ATOM 599 N N . MET A 1 79 ? -1.765 2.110 -3.603 1.00 85.94 79 MET A N 1
ATOM 600 C CA . MET A 1 79 ? -1.721 3.330 -2.786 1.00 85.94 79 MET A CA 1
ATOM 601 C C . MET A 1 79 ? -2.800 4.347 -3.177 1.00 85.94 79 MET A C 1
ATOM 603 O O . MET A 1 79 ? -3.405 4.990 -2.312 1.00 85.94 79 MET A O 1
ATOM 607 N N . THR A 1 80 ? -3.083 4.483 -4.472 1.00 87.56 80 THR A N 1
ATOM 608 C CA . THR A 1 80 ? -4.156 5.363 -4.955 1.00 87.56 80 THR A CA 1
ATOM 609 C C . THR A 1 80 ? -5.523 4.842 -4.517 1.00 87.56 80 THR A C 1
ATOM 611 O O . THR A 1 80 ? -6.340 5.618 -4.024 1.00 87.56 80 THR A O 1
ATOM 614 N N . LEU A 1 81 ? -5.765 3.533 -4.626 1.00 86.69 81 LEU A N 1
ATOM 615 C CA . LEU A 1 81 ? -7.019 2.906 -4.209 1.00 86.69 81 LEU A CA 1
ATOM 616 C C . LEU A 1 81 ? -7.250 3.050 -2.697 1.00 86.69 81 LEU A C 1
ATOM 618 O O . LEU A 1 81 ? -8.339 3.445 -2.286 1.00 86.69 81 LEU A O 1
ATOM 622 N N . LEU A 1 82 ? -6.205 2.836 -1.891 1.00 86.62 82 LEU A N 1
ATOM 623 C CA . LEU A 1 82 ? -6.196 3.087 -0.445 1.00 86.62 82 LEU A CA 1
ATOM 624 C C . LEU A 1 82 ? -6.573 4.532 -0.101 1.00 86.62 82 LEU A C 1
ATOM 626 O O . LEU A 1 82 ? -7.365 4.804 0.805 1.00 86.62 82 LEU A O 1
ATOM 630 N N . THR A 1 83 ? -6.004 5.477 -0.843 1.00 86.25 83 THR A N 1
ATOM 631 C CA . THR A 1 83 ? -6.262 6.904 -0.645 1.00 86.25 83 THR A CA 1
ATOM 632 C C . THR A 1 83 ? -7.710 7.243 -1.001 1.00 86.25 83 THR A C 1
ATOM 634 O O . THR A 1 83 ? -8.391 7.939 -0.249 1.00 86.25 83 THR A O 1
ATOM 637 N N . ILE A 1 84 ? -8.224 6.693 -2.105 1.00 85.06 84 ILE A N 1
ATOM 638 C CA . ILE A 1 84 ? -9.620 6.857 -2.523 1.00 85.06 84 ILE A CA 1
ATOM 639 C C . ILE A 1 84 ? -10.575 6.280 -1.469 1.00 85.06 84 ILE A C 1
ATOM 641 O O . ILE A 1 84 ? -11.538 6.957 -1.098 1.00 85.06 84 ILE A O 1
ATOM 645 N N . SER A 1 85 ? -10.300 5.085 -0.933 1.00 82.94 85 SER A N 1
ATOM 646 C CA . SER A 1 85 ? -11.132 4.488 0.121 1.00 82.94 85 SER A CA 1
ATOM 647 C C . SER A 1 85 ? -11.121 5.302 1.417 1.00 82.94 85 SER A C 1
ATOM 649 O O . SER A 1 85 ? -12.118 5.330 2.132 1.00 82.94 85 SER A O 1
ATOM 651 N N . ALA A 1 86 ? -10.024 6.005 1.715 1.00 81.56 86 ALA A N 1
ATOM 652 C CA . ALA A 1 86 ? -9.934 6.881 2.881 1.00 81.56 86 ALA A CA 1
ATOM 653 C C . ALA A 1 86 ? -10.678 8.218 2.702 1.00 81.56 86 ALA A C 1
ATOM 655 O O . ALA A 1 86 ? -11.217 8.753 3.677 1.00 81.56 86 ALA A O 1
ATOM 656 N N . ILE A 1 87 ? -10.711 8.760 1.479 1.00 82.44 87 ILE A N 1
ATOM 657 C CA . ILE A 1 87 ? -11.335 10.056 1.174 1.00 82.44 87 ILE A CA 1
ATOM 658 C C . ILE A 1 87 ? -12.852 9.928 1.014 1.00 82.44 87 ILE A C 1
ATOM 660 O O . ILE A 1 87 ? -13.585 10.796 1.491 1.00 82.44 87 ILE A O 1
ATOM 664 N N . ILE A 1 88 ? -13.339 8.879 0.343 1.00 81.19 88 ILE A N 1
ATOM 665 C CA . ILE A 1 88 ? -14.764 8.761 0.026 1.00 81.19 88 ILE A CA 1
ATOM 666 C C . ILE A 1 88 ? -15.554 8.395 1.296 1.00 81.19 88 ILE A C 1
ATOM 668 O O . ILE A 1 88 ? -15.409 7.290 1.820 1.00 81.19 88 ILE A O 1
ATOM 672 N N . PRO A 1 89 ? -16.448 9.277 1.783 1.00 69.12 89 PRO A N 1
ATOM 673 C CA . PRO A 1 89 ? -17.163 9.067 3.039 1.00 69.12 89 PRO A CA 1
ATOM 674 C C . PRO A 1 89 ? -18.143 7.888 2.993 1.00 69.12 89 PRO A C 1
ATOM 676 O O . PRO A 1 89 ? -18.477 7.349 4.038 1.00 69.12 89 PRO A O 1
ATOM 679 N N . THR A 1 90 ? -18.573 7.464 1.802 1.00 71.94 90 THR A N 1
ATOM 680 C CA . THR A 1 90 ? -19.433 6.289 1.574 1.00 71.94 90 THR A CA 1
ATOM 681 C C . THR A 1 90 ? -18.697 4.957 1.764 1.00 71.94 90 THR A C 1
ATOM 683 O O . THR A 1 90 ? -19.324 3.924 1.980 1.00 71.94 90 THR A O 1
ATOM 686 N N . LEU A 1 91 ? -17.363 4.972 1.667 1.00 69.12 91 LEU A N 1
ATOM 687 C CA . LEU A 1 91 ? -16.489 3.797 1.762 1.00 69.12 91 LEU A CA 1
ATOM 688 C C . LEU A 1 91 ? -15.919 3.586 3.171 1.00 69.12 91 LEU A C 1
ATOM 690 O O . LEU A 1 91 ? -15.183 2.630 3.398 1.00 69.12 91 LEU A O 1
ATOM 694 N N . ARG A 1 92 ? -16.301 4.442 4.122 1.00 72.81 92 ARG A N 1
ATOM 695 C CA . ARG A 1 92 ? -15.961 4.335 5.543 1.00 72.81 92 ARG A CA 1
ATOM 696 C C . ARG A 1 92 ? -17.232 4.335 6.398 1.00 72.81 92 ARG A C 1
ATOM 698 O O . ARG A 1 92 ? -18.261 4.846 5.948 1.00 72.81 92 ARG A O 1
ATOM 705 N N . PRO A 1 93 ? -17.199 3.762 7.609 1.00 74.19 93 PRO A N 1
ATOM 706 C CA . PRO A 1 93 ? -18.327 3.860 8.523 1.00 74.19 93 PRO A CA 1
ATOM 707 C C . PRO A 1 93 ? -18.573 5.328 8.926 1.00 74.19 93 PRO A C 1
ATOM 709 O O . PRO A 1 93 ? -17.664 6.165 8.838 1.00 74.19 93 PRO A O 1
ATOM 712 N N . PRO A 1 94 ? -19.805 5.677 9.337 1.00 75.81 94 PRO A N 1
ATOM 713 C CA . PRO A 1 94 ? -20.115 7.026 9.794 1.00 75.81 94 PRO A CA 1
ATOM 714 C C . PRO A 1 94 ? -19.237 7.406 11.001 1.00 75.81 94 PRO A C 1
ATOM 716 O O . PRO A 1 94 ? -18.933 6.546 11.831 1.00 75.81 94 PRO A O 1
ATOM 719 N N . PRO A 1 95 ? -18.822 8.682 11.116 1.00 71.81 95 PRO A N 1
ATOM 720 C CA . PRO A 1 95 ? -17.980 9.130 12.219 1.00 71.81 95 PRO A CA 1
ATOM 721 C C . PRO A 1 95 ? -18.721 8.967 13.547 1.00 71.81 95 PRO A C 1
ATOM 723 O O . PRO A 1 95 ? -19.856 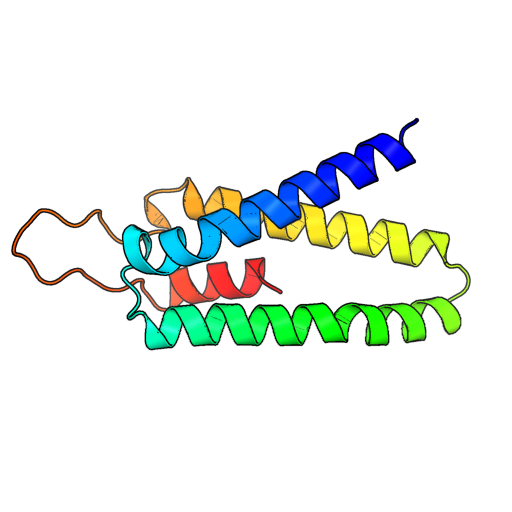9.432 13.686 1.00 71.81 95 PRO A O 1
ATOM 726 N N . CYS A 1 96 ? -18.076 8.336 14.527 1.00 73.06 96 CYS A N 1
ATOM 727 C CA . CYS A 1 96 ? -18.665 8.179 15.850 1.00 73.06 96 CYS A CA 1
ATOM 728 C C . CYS A 1 96 ? -18.835 9.517 16.563 1.00 73.06 96 CYS A C 1
ATOM 730 O O . CYS A 1 96 ? -17.912 10.332 16.629 1.00 73.06 96 CYS A O 1
ATOM 732 N N . LYS A 1 97 ? -20.022 9.725 17.136 1.00 64.88 97 LYS A N 1
ATOM 733 C CA . LYS A 1 97 ? -20.320 10.839 18.035 1.00 64.88 97 LYS A CA 1
ATOM 734 C C . LYS A 1 97 ? -20.477 10.300 19.458 1.00 64.88 97 LYS A C 1
ATOM 736 O O . LYS A 1 97 ? -21.504 9.715 19.766 1.00 64.88 97 LYS A O 1
ATOM 741 N N . GLY A 1 98 ? -19.496 10.556 20.324 1.00 72.75 98 GLY A N 1
ATOM 742 C CA . GLY A 1 98 ? -19.638 10.377 21.778 1.00 72.75 98 GLY A CA 1
ATOM 743 C C . GLY A 1 98 ? -20.010 8.960 22.245 1.00 72.75 98 GLY A C 1
ATOM 744 O O . GLY A 1 98 ? -19.588 7.988 21.632 1.00 72.75 98 GLY A O 1
ATOM 745 N N . GLU A 1 99 ? -20.763 8.878 23.352 1.00 57.22 99 GLU A N 1
ATOM 746 C CA . GLU A 1 99 ? -21.109 7.691 24.175 1.00 57.22 99 GLU A CA 1
ATOM 747 C C . GLU A 1 99 ? -21.820 6.512 23.465 1.00 57.22 99 GLU A C 1
ATOM 749 O O . GLU A 1 99 ? -22.247 5.564 24.124 1.00 57.22 99 GLU A O 1
ATOM 754 N N . GLU A 1 100 ? -21.943 6.516 22.139 1.00 65.75 100 GLU A N 1
ATOM 755 C CA . GLU A 1 100 ? -22.595 5.447 21.379 1.00 65.75 100 GLU A CA 1
ATOM 756 C C . GLU A 1 100 ? -21.590 4.382 20.902 1.00 65.75 100 GLU A C 1
ATOM 758 O O . GLU A 1 100 ? -20.446 4.675 20.550 1.00 65.75 100 GLU A O 1
ATOM 763 N N . VAL A 1 101 ? -22.020 3.115 20.868 1.00 67.12 101 VAL A N 1
ATOM 764 C CA . VAL A 1 101 ? -21.203 2.003 20.358 1.00 67.12 101 VAL A CA 1
ATOM 765 C C . VAL A 1 101 ? -20.941 2.213 18.866 1.00 67.12 101 VAL A C 1
ATOM 767 O O . VAL A 1 101 ? -21.853 2.126 18.045 1.00 67.12 101 VAL A O 1
ATOM 770 N N . CYS A 1 102 ? -19.681 2.473 18.519 1.00 73.25 102 CYS A N 1
ATOM 771 C CA . CYS A 1 102 ? -19.240 2.654 17.143 1.00 73.25 102 CYS A CA 1
ATOM 772 C C . CYS A 1 102 ? -19.584 1.464 16.248 1.00 73.25 102 CYS A C 1
ATOM 774 O O . CYS A 1 102 ? -19.251 0.318 16.557 1.00 73.25 102 CYS A O 1
ATOM 776 N N . VAL A 1 103 ? -20.180 1.752 15.089 1.00 76.12 103 VAL A N 1
ATOM 777 C CA . VAL A 1 103 ? -20.391 0.744 14.049 1.00 76.12 103 VAL A CA 1
ATOM 778 C C . VAL A 1 103 ? -19.044 0.441 13.394 1.00 76.12 103 VAL A C 1
ATOM 780 O O . VAL A 1 103 ? -18.387 1.324 12.833 1.00 76.12 103 VAL A O 1
ATOM 783 N N . VAL A 1 104 ? -18.629 -0.819 13.507 1.00 76.69 104 VAL A N 1
ATOM 784 C CA . VAL A 1 104 ? -17.424 -1.353 12.863 1.00 76.69 104 VAL A CA 1
ATOM 785 C C . VAL A 1 104 ? -17.610 -1.326 11.343 1.00 76.69 104 VAL A C 1
ATOM 787 O O . VAL A 1 104 ? -18.727 -1.497 10.856 1.00 76.69 104 VAL A O 1
ATOM 790 N N . ALA A 1 105 ? -16.523 -1.110 10.598 1.00 78.75 105 ALA A N 1
ATOM 791 C CA . ALA A 1 105 ? -16.541 -1.114 9.136 1.00 78.75 105 ALA A CA 1
ATOM 792 C C . ALA A 1 105 ? -17.229 -2.361 8.550 1.00 78.75 105 ALA A C 1
ATOM 794 O O . ALA A 1 105 ? -17.002 -3.488 9.001 1.00 78.75 105 ALA A O 1
ATOM 795 N N . ASP A 1 106 ? -18.043 -2.142 7.515 1.00 79.31 106 ASP A N 1
ATOM 796 C CA . ASP A 1 106 ? -18.762 -3.212 6.828 1.00 79.31 106 ASP A CA 1
ATOM 797 C C . ASP A 1 106 ? -17.804 -4.150 6.072 1.00 79.31 106 ASP A C 1
ATOM 799 O O . ASP A 1 106 ? -16.709 -3.766 5.650 1.00 79.31 106 ASP A O 1
ATOM 803 N N . THR A 1 107 ? -18.240 -5.390 5.848 1.00 78.12 107 THR A N 1
ATOM 804 C CA . THR A 1 107 ? -17.480 -6.418 5.123 1.00 78.12 107 THR A CA 1
ATOM 805 C C . THR A 1 107 ? -17.061 -5.957 3.722 1.00 78.12 107 THR A C 1
ATOM 807 O O . THR A 1 107 ? -15.947 -6.256 3.288 1.00 78.12 107 THR A O 1
ATOM 810 N N . ALA A 1 108 ? -17.904 -5.185 3.024 1.00 75.62 108 ALA A N 1
ATOM 811 C CA . ALA A 1 108 ? -17.580 -4.631 1.712 1.00 75.62 108 ALA A CA 1
ATOM 812 C C . ALA A 1 108 ? -16.474 -3.564 1.796 1.00 75.62 108 ALA A C 1
ATOM 814 O O . ALA A 1 108 ? -15.529 -3.594 1.007 1.00 75.62 108 ALA A O 1
ATOM 815 N N . GLN A 1 109 ? -16.527 -2.674 2.792 1.00 78.69 109 GLN A N 1
ATOM 816 C CA . GLN A 1 109 ? -15.499 -1.648 3.025 1.00 78.69 109 GLN A CA 1
ATOM 817 C C . GLN A 1 109 ? -14.154 -2.289 3.384 1.00 78.69 109 GLN A C 1
ATOM 819 O O . GLN A 1 109 ? -13.107 -1.915 2.855 1.00 78.69 109 GLN A O 1
ATOM 824 N N . LEU A 1 110 ? -14.198 -3.327 4.220 1.00 81.00 110 LEU A N 1
ATOM 825 C CA . LEU A 1 110 ? -13.030 -4.109 4.594 1.00 81.00 110 LEU A CA 1
ATOM 826 C C . LEU A 1 110 ? -12.437 -4.864 3.391 1.00 81.00 110 LEU A C 1
ATOM 828 O O . LEU A 1 110 ? -11.220 -4.953 3.265 1.00 81.00 110 LEU A O 1
ATOM 832 N N . SER A 1 111 ? -13.271 -5.378 2.480 1.00 81.12 111 SER A N 1
ATOM 833 C CA . SER A 1 111 ? -12.796 -6.061 1.268 1.00 81.12 111 SER A CA 1
ATOM 834 C C . SER A 1 111 ? -12.036 -5.123 0.328 1.00 81.12 111 SER A C 1
ATOM 836 O O . SER A 1 111 ? -10.977 -5.489 -0.172 1.00 81.12 111 SER A O 1
ATOM 838 N N . ILE A 1 112 ? -12.517 -3.889 0.154 1.00 81.50 112 ILE A N 1
ATOM 839 C CA . ILE A 1 112 ? -11.863 -2.869 -0.675 1.00 81.50 112 ILE A CA 1
ATOM 840 C C . ILE A 1 112 ? -10.517 -2.484 -0.069 1.00 81.50 112 ILE A C 1
ATOM 842 O O . ILE A 1 112 ? -9.525 -2.383 -0.787 1.00 81.50 112 ILE A O 1
ATOM 846 N N . LEU A 1 113 ? -10.469 -2.349 1.258 1.00 83.44 113 LEU A N 1
ATOM 847 C CA . LEU A 1 113 ? -9.226 -2.135 1.984 1.00 83.44 113 LEU A CA 1
ATOM 848 C C . LEU A 1 113 ? -8.232 -3.280 1.737 1.00 83.44 113 LEU A C 1
ATOM 850 O O . LEU A 1 113 ? -7.087 -3.017 1.390 1.00 83.44 113 LEU A O 1
ATOM 854 N N . TYR A 1 114 ? -8.654 -4.541 1.864 1.00 84.19 114 TYR A N 1
ATOM 855 C CA . TYR A 1 114 ? -7.770 -5.686 1.617 1.00 84.19 114 TYR A CA 1
ATOM 856 C C . TYR A 1 114 ? -7.284 -5.771 0.173 1.00 84.19 114 TYR A C 1
ATOM 858 O O . TYR A 1 114 ? -6.124 -6.100 -0.035 1.00 84.19 114 TYR A O 1
ATOM 866 N N . VAL A 1 115 ? -8.134 -5.453 -0.808 1.00 82.31 115 VAL A N 1
ATOM 867 C CA . VAL A 1 115 ? -7.729 -5.390 -2.221 1.00 82.31 115 VAL A CA 1
ATOM 868 C C . VAL A 1 115 ? -6.684 -4.299 -2.442 1.00 82.31 115 VAL A C 1
ATOM 870 O O . VAL A 1 115 ? -5.780 -4.475 -3.246 1.00 82.31 115 VAL A O 1
ATOM 873 N N . ALA A 1 116 ? -6.783 -3.184 -1.720 1.00 82.94 116 ALA A N 1
ATOM 874 C CA . ALA A 1 116 ? -5.834 -2.086 -1.834 1.00 82.94 116 ALA A CA 1
ATOM 875 C C . ALA A 1 116 ? -4.514 -2.330 -1.067 1.00 82.94 116 ALA A C 1
ATOM 877 O O . ALA A 1 116 ? -3.507 -1.697 -1.375 1.00 82.94 116 ALA A O 1
ATOM 878 N N . LEU A 1 117 ? -4.516 -3.243 -0.085 1.00 80.50 117 LEU A N 1
ATOM 879 C CA . LEU A 1 117 ? -3.323 -3.752 0.609 1.00 80.50 117 LEU A CA 1
ATOM 880 C C . LEU A 1 117 ? -2.684 -4.970 -0.091 1.00 80.50 117 LEU A C 1
ATOM 882 O O . LEU A 1 117 ? -1.726 -5.519 0.445 1.00 80.50 117 LEU A O 1
ATOM 886 N N . LEU A 1 118 ? -3.204 -5.450 -1.219 1.00 69.75 118 LEU A N 1
ATOM 887 C CA . LEU A 1 118 ? -2.642 -6.604 -1.931 1.00 69.75 118 LEU A CA 1
ATOM 888 C C . LEU A 1 118 ? -1.687 -6.145 -3.037 1.00 69.75 118 LEU A C 1
ATOM 890 O O . LEU A 1 118 ? -0.609 -6.770 -3.156 1.00 69.75 118 LEU A O 1
#

Secondary structure (DSSP, 8-state):
-HHHHHHHHHHHHHHHHHHHHHHIIIIIS---HHHHHHHHHHHHHHHHHHHHHHHHHHHHTT-HHHHHHHHHHHHHHHHHHHHHHHH-GGGSPPPP-TTS-PPPPPHHHHHHHHHHT-